Protein AF-A0A963NAR4-F1 (afdb_monomer)

Sequence (156 aa):
ERMSIRDIPEDYAEFERYSRQYEADNFRCTVASQRVALATRELFAAWFPAPLRPLVRNSIHALLDPPLLAALALRPAPRWLAWLAERTLRTRARALRWLPKRRQPKLRTQLPRLDYPGGYRIESLGPPAADQADGATALRCPFSGQNGAAGSATER

Foldseek 3Di:
DPPPDPDQDPDPVVNVVVVVVCLVVPQAADPVLLVVVVVVLVVQLVVDPPVCSVVSSLLVLLCDDPSVCRSNVHDHHPPVSVVVSVVVVVVVVVVVVPDDDDPDDDDPQPDQDPVCNVGDDPVPDDDPDPVPPPDPDPPPPVDPDDDDDDDDDDDD

Mean predicted aligned error: 11.91 Å

pLDDT: mean 81.4, std 17.25, range [33.75, 95.38]

Radius of gyration: 23.34 Å; Cα contacts (8 Å, |Δi|>4): 69; chains: 1; bounding box: 54×58×52 Å

Structure (mmCIF, N/CA/C/O backbone):
data_AF-A0A963NAR4-F1
#
_entry.id   AF-A0A963NAR4-F1
#
loop_
_atom_site.group_PDB
_atom_site.id
_atom_site.type_symbol
_atom_site.label_atom_id
_atom_site.label_alt_id
_atom_site.label_comp_id
_atom_site.label_asym_id
_atom_site.label_entity_id
_atom_site.label_seq_id
_atom_site.pdbx_PDB_ins_code
_atom_site.Cartn_x
_atom_site.Cartn_y
_atom_site.Cartn_z
_atom_site.occupancy
_atom_site.B_iso_or_equiv
_atom_site.auth_seq_id
_atom_site.auth_comp_id
_atom_site.auth_asym_id
_atom_site.auth_atom_id
_atom_site.pdbx_PDB_model_num
ATOM 1 N N . GLU A 1 1 ? 8.920 23.430 4.659 1.00 51.25 1 GLU A N 1
ATOM 2 C CA . GLU A 1 1 ? 7.596 24.048 4.427 1.00 51.25 1 GLU A CA 1
ATOM 3 C C . GLU A 1 1 ? 7.286 24.245 2.935 1.00 51.25 1 GLU A C 1
ATOM 5 O O . GLU A 1 1 ? 7.316 25.355 2.431 1.00 51.25 1 GLU A O 1
ATOM 10 N N . ARG A 1 2 ? 7.029 23.168 2.177 1.00 72.81 2 ARG A N 1
ATOM 11 C CA . ARG A 1 2 ? 6.766 23.271 0.720 1.00 72.81 2 ARG A CA 1
ATOM 12 C C . ARG A 1 2 ? 5.372 22.816 0.289 1.00 72.81 2 ARG A C 1
ATOM 14 O O . ARG A 1 2 ? 4.932 23.188 -0.787 1.00 72.81 2 ARG A O 1
ATOM 21 N N . MET A 1 3 ? 4.673 22.046 1.126 1.00 82.19 3 MET A N 1
ATOM 22 C CA . MET A 1 3 ? 3.329 21.534 0.825 1.00 82.19 3 MET A CA 1
ATOM 23 C C . MET A 1 3 ? 2.194 22.414 1.383 1.00 82.19 3 MET A C 1
ATOM 25 O O . MET A 1 3 ? 1.035 22.061 1.228 1.00 82.19 3 MET A O 1
ATOM 29 N N . SER A 1 4 ? 2.509 23.549 2.029 1.00 83.94 4 SER A N 1
ATOM 30 C CA . SER A 1 4 ? 1.542 24.470 2.666 1.00 83.94 4 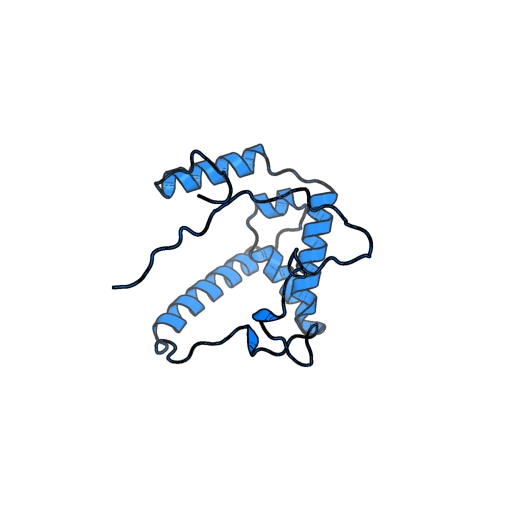SER A CA 1
ATOM 31 C C . SER A 1 4 ? 0.599 23.836 3.708 1.00 83.94 4 SER A C 1
ATOM 33 O O . SER A 1 4 ? -0.441 24.397 4.039 1.00 83.94 4 SER A O 1
ATOM 35 N N . ILE A 1 5 ? 0.962 22.670 4.247 1.00 81.56 5 ILE A N 1
ATOM 36 C CA . ILE A 1 5 ? 0.227 22.009 5.329 1.00 81.56 5 ILE A CA 1
ATOM 37 C C . ILE A 1 5 ? 0.604 22.714 6.633 1.00 81.56 5 ILE A C 1
ATOM 39 O O . ILE A 1 5 ? 1.785 22.765 6.980 1.00 81.56 5 ILE A O 1
ATOM 43 N N . ARG A 1 6 ? -0.391 23.296 7.302 1.00 84.00 6 ARG A N 1
ATOM 44 C CA . ARG A 1 6 ? -0.248 24.036 8.562 1.00 84.00 6 ARG A CA 1
ATOM 45 C C . ARG A 1 6 ? -0.658 23.151 9.738 1.00 84.00 6 ARG A C 1
ATOM 47 O O . ARG A 1 6 ? -1.284 22.115 9.527 1.00 84.00 6 ARG A O 1
ATOM 54 N N . ASP A 1 7 ? -0.291 23.573 10.944 1.00 83.44 7 ASP A N 1
ATOM 55 C CA . ASP A 1 7 ? -0.786 23.004 12.205 1.00 83.44 7 ASP A CA 1
ATOM 56 C C . ASP A 1 7 ? -0.516 21.496 12.367 1.00 83.44 7 ASP A C 1
ATOM 58 O O . ASP A 1 7 ? -1.360 20.736 12.839 1.00 83.44 7 ASP A O 1
ATOM 62 N N . ILE A 1 8 ? 0.675 21.045 11.954 1.00 84.44 8 ILE A N 1
ATOM 63 C CA . ILE A 1 8 ? 1.102 19.654 12.146 1.00 84.44 8 ILE A CA 1
ATOM 64 C C . ILE A 1 8 ? 1.554 19.481 13.606 1.00 84.44 8 ILE A C 1
ATOM 66 O O . ILE A 1 8 ? 2.453 20.210 14.026 1.00 84.44 8 ILE A O 1
ATOM 70 N N . PRO A 1 9 ? 0.991 18.520 14.365 1.00 90.31 9 PRO A N 1
ATOM 71 C CA . PRO A 1 9 ? 1.426 18.240 15.732 1.00 90.31 9 PRO A CA 1
ATOM 72 C C . PRO A 1 9 ? 2.914 17.869 15.810 1.00 90.31 9 PRO A C 1
ATOM 74 O O . PRO A 1 9 ? 3.409 17.111 14.974 1.00 90.31 9 PRO A O 1
ATOM 77 N N . GLU A 1 10 ? 3.615 18.378 16.826 1.00 87.38 10 GLU A N 1
ATOM 78 C CA . GLU A 1 10 ? 5.049 18.115 17.030 1.00 87.38 10 GLU A CA 1
ATOM 79 C C . GLU A 1 10 ? 5.304 16.790 17.761 1.00 87.38 10 GLU A C 1
ATOM 81 O O . GLU A 1 10 ? 6.319 16.129 17.520 1.00 87.38 10 GLU A O 1
ATOM 86 N N . ASP A 1 11 ? 4.375 16.377 18.628 1.00 93.75 11 ASP A N 1
ATOM 87 C CA . ASP A 1 11 ? 4.457 15.115 19.353 1.00 93.75 11 ASP A CA 1
ATOM 88 C C . ASP A 1 11 ? 3.829 13.952 18.571 1.00 93.75 11 ASP A C 1
ATOM 90 O O . ASP A 1 11 ? 2.774 14.066 17.937 1.00 93.75 11 ASP A O 1
ATOM 94 N N . TYR A 1 12 ? 4.460 12.781 18.667 1.00 93.06 12 TYR A N 1
ATOM 95 C CA . TYR A 1 12 ? 3.995 11.581 17.976 1.00 93.06 12 TYR A CA 1
ATOM 96 C C . TYR A 1 12 ? 2.616 11.123 18.465 1.00 93.06 12 TYR A C 1
ATOM 98 O O . TYR A 1 12 ? 1.786 10.723 17.648 1.00 93.06 12 TYR A O 1
ATOM 106 N N . ALA A 1 13 ? 2.349 11.160 19.774 1.00 94.12 13 ALA A N 1
ATOM 107 C CA . ALA A 1 13 ? 1.073 10.688 20.306 1.00 94.12 13 ALA A CA 1
ATOM 108 C C . ALA A 1 13 ? -0.072 11.640 19.930 1.00 94.12 13 ALA A C 1
ATOM 110 O O . ALA A 1 13 ? -1.195 11.193 19.682 1.00 94.12 13 ALA A O 1
ATOM 111 N N . GLU A 1 14 ? 0.201 12.944 19.858 1.00 92.12 14 GLU A N 1
ATOM 112 C CA . GLU A 1 14 ? -0.735 13.932 19.311 1.00 92.12 14 GLU A CA 1
ATOM 113 C C . GLU A 1 14 ? -1.017 13.696 17.828 1.00 92.12 14 GLU A C 1
ATOM 115 O O . GLU A 1 14 ? -2.184 13.634 17.429 1.00 92.12 14 GLU A O 1
ATOM 120 N N . PHE A 1 15 ? 0.030 13.480 17.030 1.00 93.25 15 PHE A N 1
ATOM 121 C CA . PHE A 1 15 ? -0.105 13.163 15.611 1.00 93.25 15 PHE A CA 1
ATOM 122 C C . PHE A 1 15 ? -0.896 11.867 15.375 1.00 93.25 15 PHE A C 1
ATOM 124 O O . PHE A 1 15 ? -1.779 11.824 14.517 1.00 93.25 15 PHE A O 1
ATOM 131 N N . GLU A 1 16 ? -0.636 10.817 16.160 1.00 93.56 16 GLU A N 1
ATOM 132 C CA . GLU A 1 16 ? -1.361 9.548 16.062 1.00 93.56 16 GLU A CA 1
ATOM 133 C C . GLU A 1 16 ? -2.859 9.734 16.337 1.00 93.56 16 GLU A C 1
ATOM 135 O O . GLU A 1 16 ? -3.695 9.230 15.580 1.00 93.56 16 GLU A O 1
ATOM 140 N N . ARG A 1 17 ? -3.218 10.479 17.392 1.00 93.50 17 ARG A N 1
ATOM 141 C CA . ARG A 1 17 ? -4.625 10.784 17.695 1.00 93.50 17 ARG A CA 1
ATOM 142 C C . ARG A 1 17 ? -5.279 11.579 16.570 1.00 93.50 17 ARG A C 1
ATOM 144 O O . ARG A 1 17 ? -6.382 11.229 16.156 1.00 93.50 17 ARG A O 1
ATOM 151 N N . TYR A 1 18 ? -4.592 12.601 16.062 1.00 93.06 18 TYR A N 1
ATOM 152 C CA . TYR A 1 18 ? -5.068 13.405 14.940 1.00 93.06 18 TYR A CA 1
ATOM 153 C C . TYR A 1 18 ? -5.337 12.546 13.691 1.00 93.06 18 TYR A C 1
ATOM 155 O O . TYR A 1 18 ? -6.428 12.625 13.126 1.00 93.06 18 TYR A O 1
ATOM 163 N N . SER A 1 19 ? -4.404 11.664 13.306 1.00 91.81 19 SER A N 1
ATOM 164 C CA . SER A 1 19 ? -4.569 10.762 12.152 1.00 91.81 19 SER A CA 1
ATOM 165 C C . SER A 1 19 ? -5.764 9.827 12.329 1.00 91.81 19 SER A C 1
ATOM 167 O O . SER A 1 19 ? -6.605 9.723 11.439 1.00 91.81 19 SER A O 1
ATOM 169 N N . ARG A 1 20 ? -5.886 9.182 13.498 1.00 92.38 20 ARG A N 1
ATOM 170 C CA . ARG A 1 20 ? -6.994 8.254 13.782 1.00 92.38 20 ARG A CA 1
ATOM 171 C C . ARG A 1 20 ? -8.354 8.948 13.732 1.00 92.38 20 ARG A C 1
ATOM 173 O O . ARG A 1 20 ? -9.302 8.377 13.196 1.00 92.38 20 ARG A O 1
ATOM 180 N N . GLN A 1 21 ? -8.447 10.165 14.269 1.00 93.56 21 GLN A N 1
ATOM 181 C CA . GLN A 1 21 ? -9.674 10.958 14.216 1.00 93.56 21 GLN A CA 1
ATOM 182 C C . GLN A 1 21 ? -10.020 11.331 12.770 1.00 93.56 21 GLN A C 1
ATOM 184 O O . GLN A 1 21 ? -11.140 11.100 12.319 1.00 93.56 21 GLN A O 1
ATOM 189 N N . TYR A 1 22 ? -9.036 11.821 12.013 1.00 92.50 22 TYR A N 1
ATOM 190 C CA . TYR A 1 22 ? -9.221 12.162 10.607 1.00 92.50 22 TYR A CA 1
ATOM 191 C C . TYR A 1 22 ? -9.694 10.960 9.776 1.00 92.50 22 TYR A C 1
ATOM 193 O O . TYR A 1 22 ? -10.617 11.097 8.969 1.00 92.50 22 TYR A O 1
ATOM 201 N N . GLU A 1 23 ? -9.100 9.782 9.984 1.00 92.56 23 GLU A N 1
ATOM 202 C CA . GLU A 1 23 ? -9.516 8.534 9.337 1.00 92.56 23 GLU A CA 1
ATOM 203 C C . GLU A 1 23 ? -10.973 8.190 9.667 1.00 92.56 23 GLU A C 1
ATOM 205 O O . GLU A 1 23 ? -11.757 7.922 8.756 1.00 92.56 23 GLU A O 1
ATOM 210 N N . ALA A 1 24 ? -11.369 8.248 10.941 1.00 90.19 24 ALA A N 1
ATOM 211 C CA . ALA A 1 24 ? -12.743 7.962 11.358 1.00 90.19 24 ALA A CA 1
ATOM 212 C C . ALA A 1 24 ? -13.766 8.918 10.710 1.00 90.19 24 ALA A C 1
ATOM 214 O O . ALA A 1 24 ? -14.841 8.492 10.260 1.00 90.19 24 ALA A O 1
ATOM 215 N N . ASP A 1 25 ? -13.410 10.196 10.601 1.00 93.19 25 ASP A N 1
ATOM 216 C CA . ASP A 1 25 ? -14.299 11.240 10.096 1.00 93.19 25 ASP A CA 1
ATOM 217 C C . ASP A 1 25 ? -14.409 11.236 8.565 1.00 93.19 25 ASP A C 1
ATOM 219 O O . ASP A 1 25 ? -15.491 11.481 8.023 1.00 93.19 25 ASP A O 1
ATOM 223 N N . ASN A 1 26 ? -13.325 10.906 7.854 1.00 92.19 26 ASN A N 1
ATOM 224 C CA . ASN A 1 26 ? -13.234 11.119 6.405 1.00 92.19 26 ASN A CA 1
ATOM 225 C C . ASN A 1 26 ? -13.169 9.834 5.578 1.00 92.19 26 ASN A C 1
ATOM 227 O O . ASN A 1 26 ? -13.535 9.853 4.399 1.00 92.19 26 ASN A O 1
ATOM 231 N N . PHE A 1 27 ? -12.720 8.704 6.136 1.00 90.88 27 PHE A N 1
ATOM 232 C CA . PHE A 1 27 ? -12.622 7.480 5.343 1.00 90.88 27 PHE A CA 1
ATOM 233 C C . PHE A 1 27 ? -14.018 6.914 5.104 1.00 90.88 27 PHE A C 1
ATOM 235 O O . PHE A 1 27 ? -14.743 6.519 6.022 1.00 90.88 27 PHE A O 1
ATOM 242 N N . ARG A 1 28 ? -14.410 6.894 3.831 1.00 89.56 28 ARG A N 1
ATOM 243 C CA . ARG A 1 28 ? -15.714 6.421 3.374 1.00 89.56 28 ARG A CA 1
ATOM 244 C C . ARG A 1 28 ? -15.535 5.479 2.198 1.00 89.56 28 ARG A C 1
ATOM 246 O O . ARG A 1 28 ? -14.680 5.681 1.335 1.00 89.56 28 ARG A O 1
ATOM 253 N N . CYS A 1 29 ? -16.373 4.450 2.164 1.00 90.88 29 CYS A N 1
ATOM 254 C CA . CYS A 1 29 ? -16.404 3.538 1.039 1.00 90.88 29 CYS A CA 1
ATOM 255 C C . CYS A 1 29 ? -17.059 4.208 -0.167 1.00 90.88 29 CYS A C 1
ATOM 257 O O . CYS A 1 29 ? -18.209 4.636 -0.105 1.00 90.88 29 CYS A O 1
ATOM 259 N N . THR A 1 30 ? -16.318 4.285 -1.271 1.00 92.88 30 THR A N 1
ATOM 260 C CA . THR A 1 30 ? -16.819 4.782 -2.552 1.00 92.88 30 THR A CA 1
ATOM 261 C C . THR A 1 30 ? -16.443 3.803 -3.658 1.00 92.88 30 THR A C 1
ATOM 263 O O . THR A 1 30 ? -15.453 3.075 -3.571 1.00 92.88 30 THR A O 1
ATOM 266 N N . VAL A 1 31 ? -17.204 3.810 -4.751 1.00 93.31 31 VAL A N 1
ATOM 267 C CA . VAL A 1 31 ? -16.880 2.987 -5.928 1.00 93.31 31 VAL A CA 1
ATOM 268 C C . VAL A 1 31 ? -15.508 3.366 -6.501 1.00 93.31 31 VAL A C 1
ATOM 270 O O . VAL A 1 31 ? -14.757 2.501 -6.951 1.00 93.31 31 VAL A O 1
ATOM 273 N N . ALA A 1 32 ? -15.151 4.654 -6.459 1.00 93.25 32 ALA A N 1
ATOM 274 C CA . ALA A 1 32 ? -13.854 5.139 -6.917 1.00 93.25 32 ALA A CA 1
ATOM 275 C C . ALA A 1 32 ? -12.703 4.608 -6.048 1.00 93.25 32 ALA A C 1
ATOM 277 O O . ALA A 1 32 ? -11.740 4.065 -6.592 1.00 93.25 32 ALA A O 1
ATOM 278 N N . SER A 1 33 ? -12.821 4.689 -4.716 1.00 91.25 33 SER A N 1
ATOM 279 C CA . SER A 1 33 ? -11.785 4.184 -3.804 1.00 91.25 33 SER A CA 1
ATOM 280 C C . SER A 1 33 ? -11.581 2.676 -3.962 1.00 91.25 33 SER A C 1
ATOM 282 O O . SER A 1 33 ? -10.440 2.220 -4.039 1.00 91.25 33 SER A O 1
ATOM 284 N N . GLN A 1 34 ? -12.662 1.907 -4.131 1.00 94.06 34 GLN A N 1
ATOM 285 C CA . GLN A 1 34 ? -12.570 0.469 -4.385 1.00 94.06 34 GLN A CA 1
ATOM 286 C C . GLN A 1 34 ? -11.857 0.154 -5.712 1.00 94.06 34 GLN A C 1
ATOM 288 O O . GLN A 1 34 ? -10.991 -0.722 -5.753 1.00 94.06 34 GLN A O 1
ATOM 293 N N . ARG A 1 35 ? -12.173 0.870 -6.801 1.00 95.06 35 ARG A N 1
ATOM 294 C CA . ARG A 1 35 ? -11.504 0.669 -8.103 1.00 95.06 35 ARG A CA 1
ATOM 295 C C . ARG A 1 35 ? -10.003 0.931 -8.016 1.00 95.06 35 ARG A C 1
ATOM 297 O O . ARG A 1 35 ? -9.221 0.113 -8.498 1.00 95.06 35 ARG A O 1
ATOM 304 N N . VAL A 1 36 ? -9.601 2.027 -7.372 1.00 95.19 36 VAL A N 1
ATOM 305 C CA . VAL A 1 36 ? -8.183 2.372 -7.177 1.00 95.19 36 VAL A CA 1
ATOM 306 C C . VAL A 1 36 ? -7.477 1.328 -6.310 1.00 95.19 36 VAL A C 1
ATOM 308 O O . VAL A 1 36 ? -6.363 0.912 -6.638 1.00 95.19 36 VAL A O 1
ATOM 311 N N . ALA A 1 37 ? -8.132 0.848 -5.249 1.00 93.50 37 ALA A N 1
ATOM 312 C CA . ALA A 1 37 ? -7.589 -0.195 -4.383 1.00 93.50 37 ALA A CA 1
ATOM 313 C C . ALA A 1 37 ? -7.337 -1.502 -5.148 1.00 93.50 37 ALA A C 1
ATOM 315 O O . ALA A 1 37 ? -6.262 -2.095 -5.041 1.00 93.50 37 ALA A O 1
ATOM 316 N N . LEU A 1 38 ? -8.304 -1.934 -5.964 1.00 94.75 38 LEU A N 1
ATOM 317 C CA . LEU A 1 38 ? -8.176 -3.135 -6.789 1.00 94.75 38 LEU A CA 1
ATOM 318 C C . LEU A 1 38 ? -7.089 -2.978 -7.857 1.00 94.75 38 LEU A C 1
ATOM 320 O O . LEU A 1 38 ? -6.265 -3.878 -8.005 1.00 94.75 38 LEU A O 1
ATOM 324 N N . ALA A 1 39 ? -7.039 -1.837 -8.550 1.00 95.19 39 ALA A N 1
ATOM 325 C CA . ALA A 1 39 ? -6.006 -1.560 -9.548 1.00 95.19 39 ALA A CA 1
ATOM 326 C C . ALA A 1 39 ? -4.599 -1.592 -8.929 1.00 95.19 39 ALA A C 1
ATOM 328 O O . ALA A 1 39 ? -3.700 -2.254 -9.445 1.00 95.19 39 ALA A O 1
ATOM 329 N N . THR A 1 40 ? -4.433 -0.954 -7.769 1.00 93.81 40 THR A N 1
ATOM 330 C CA . THR A 1 40 ? -3.174 -0.956 -7.013 1.00 93.81 40 THR A CA 1
ATOM 331 C C . THR A 1 40 ? -2.782 -2.370 -6.577 1.00 93.81 40 THR A C 1
ATOM 333 O O . THR A 1 40 ? -1.629 -2.773 -6.732 1.00 93.81 40 THR A O 1
ATOM 336 N N . ARG A 1 41 ? -3.736 -3.169 -6.080 1.00 94.62 41 ARG A N 1
ATOM 337 C CA . ARG A 1 41 ? -3.487 -4.570 -5.703 1.00 94.62 41 ARG A CA 1
ATOM 338 C C . ARG A 1 41 ? -3.013 -5.402 -6.894 1.00 94.62 41 ARG A C 1
ATOM 340 O O . ARG A 1 41 ? -2.078 -6.190 -6.751 1.00 94.62 41 ARG A O 1
ATOM 347 N N . GLU A 1 42 ? -3.658 -5.253 -8.049 1.00 94.69 42 GLU A N 1
ATOM 348 C CA . GLU A 1 42 ? -3.274 -5.985 -9.257 1.00 94.69 42 GLU A CA 1
ATOM 349 C C . GLU A 1 42 ? -1.912 -5.541 -9.795 1.00 94.69 42 GLU A C 1
ATOM 351 O O . GLU A 1 42 ? -1.138 -6.399 -10.214 1.00 94.69 42 GLU A O 1
ATOM 356 N N . LEU A 1 43 ? -1.566 -4.253 -9.694 1.00 93.69 43 LEU A N 1
ATOM 357 C CA . LEU A 1 43 ? -0.224 -3.755 -10.012 1.00 93.69 43 LEU A CA 1
ATOM 358 C C . LEU A 1 43 ? 0.848 -4.461 -9.169 1.00 93.69 43 LEU A C 1
ATOM 360 O O . LEU A 1 43 ? 1.814 -4.989 -9.718 1.00 93.69 43 LEU A O 1
ATOM 364 N N . PHE A 1 44 ? 0.655 -4.536 -7.848 1.00 93.38 44 PHE A N 1
ATOM 365 C CA . PHE A 1 44 ? 1.583 -5.254 -6.969 1.00 93.38 44 PHE A CA 1
ATOM 366 C C . PHE A 1 44 ? 1.656 -6.749 -7.298 1.00 93.38 44 PHE A C 1
ATOM 368 O O . PHE A 1 44 ? 2.743 -7.325 -7.305 1.00 93.38 44 PHE A O 1
ATOM 375 N N . ALA A 1 45 ? 0.519 -7.390 -7.588 1.00 93.75 45 ALA A N 1
ATOM 376 C CA . ALA A 1 45 ? 0.485 -8.804 -7.953 1.00 93.75 45 ALA A CA 1
ATOM 377 C C . ALA A 1 45 ? 1.166 -9.077 -9.306 1.00 93.75 45 ALA A C 1
ATOM 379 O O . ALA A 1 45 ? 1.786 -10.128 -9.476 1.00 93.75 45 ALA A O 1
ATOM 380 N N . ALA A 1 46 ? 1.091 -8.144 -10.259 1.00 91.62 46 ALA A N 1
ATOM 381 C CA . ALA A 1 46 ? 1.683 -8.284 -11.587 1.00 91.62 46 ALA A CA 1
ATOM 382 C C . ALA A 1 46 ? 3.216 -8.385 -11.557 1.00 91.62 46 ALA A C 1
ATOM 384 O O . ALA A 1 46 ? 3.792 -9.009 -12.448 1.00 91.62 46 ALA A O 1
ATOM 385 N N . TRP A 1 47 ? 3.870 -7.855 -10.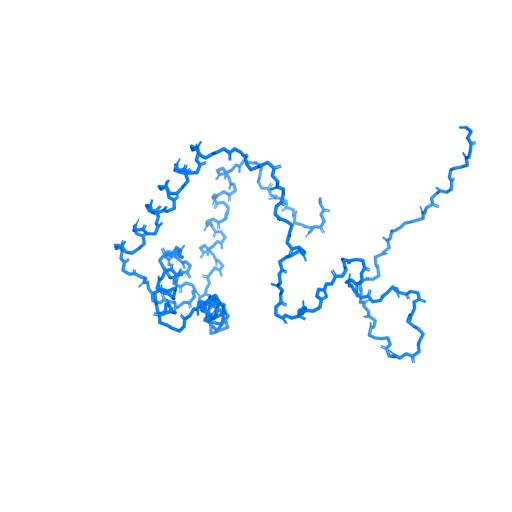518 1.00 90.12 47 TRP A N 1
ATOM 386 C CA . TRP A 1 47 ? 5.319 -7.990 -10.319 1.00 90.12 47 TRP A CA 1
ATOM 387 C C . TRP A 1 47 ? 5.764 -9.407 -9.936 1.00 90.12 47 TRP A C 1
ATOM 389 O O . TRP A 1 47 ? 6.960 -9.696 -9.953 1.00 90.12 47 TRP A O 1
ATOM 399 N N . PHE A 1 48 ? 4.825 -10.295 -9.595 1.00 90.75 48 PHE A N 1
ATOM 400 C CA . PHE A 1 48 ? 5.104 -11.681 -9.235 1.00 90.75 48 PHE A CA 1
ATOM 401 C C . PHE A 1 48 ? 4.639 -12.660 -10.329 1.00 90.75 48 PHE A C 1
ATOM 403 O O . PHE A 1 48 ? 3.656 -12.401 -11.039 1.00 90.75 48 PHE A O 1
ATOM 410 N N . PRO A 1 49 ? 5.299 -13.830 -10.442 1.00 92.88 49 PRO A N 1
ATOM 411 C CA . PRO A 1 49 ? 4.848 -14.915 -11.308 1.00 92.88 49 PRO A CA 1
ATOM 412 C C . PRO A 1 49 ? 3.381 -15.288 -11.058 1.00 92.88 49 PRO A C 1
ATOM 414 O O . PRO A 1 49 ? 2.917 -15.283 -9.916 1.00 92.88 49 PRO A O 1
ATOM 417 N N . ALA A 1 50 ? 2.671 -15.685 -12.120 1.00 92.62 50 ALA A N 1
ATOM 418 C CA . ALA A 1 50 ? 1.255 -16.065 -12.087 1.00 92.62 50 ALA A CA 1
ATOM 419 C C . ALA A 1 50 ? 0.821 -16.955 -10.895 1.00 92.62 50 ALA A C 1
ATOM 421 O O . ALA A 1 50 ? -0.180 -16.605 -10.265 1.00 92.62 50 ALA A O 1
ATOM 422 N N . PRO A 1 51 ? 1.546 -18.031 -10.512 1.00 94.44 51 PRO A N 1
ATOM 423 C CA . PRO A 1 51 ? 1.123 -18.895 -9.403 1.00 94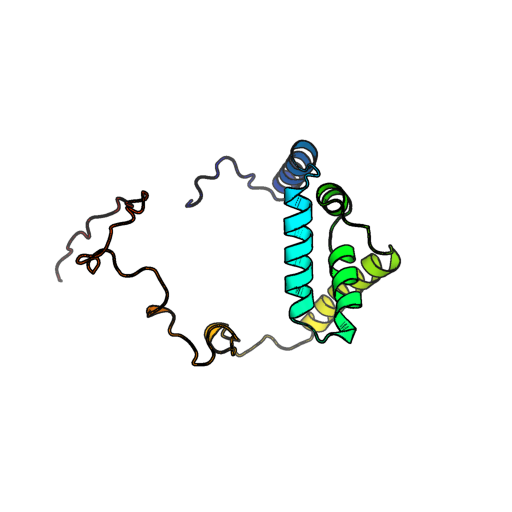.44 51 PRO A CA 1
ATOM 424 C C . PRO A 1 51 ? 1.179 -18.221 -8.023 1.00 94.44 51 PRO A C 1
ATOM 426 O O . PRO A 1 51 ? 0.447 -18.619 -7.121 1.00 94.44 51 PRO A O 1
ATOM 429 N N . LEU A 1 52 ? 2.008 -17.187 -7.842 1.00 93.56 52 LEU A N 1
ATOM 430 C CA . LEU A 1 52 ? 2.144 -16.479 -6.562 1.00 93.56 52 LEU A CA 1
ATOM 431 C C . LEU A 1 52 ? 1.142 -15.330 -6.402 1.00 93.56 52 LEU A C 1
ATOM 433 O O . LEU A 1 52 ? 0.904 -14.871 -5.285 1.00 93.56 52 LEU A O 1
ATOM 437 N N . ARG A 1 53 ? 0.506 -14.881 -7.490 1.00 92.38 53 ARG A N 1
ATOM 438 C CA . ARG A 1 53 ? -0.471 -13.779 -7.478 1.00 92.38 53 ARG A CA 1
ATOM 439 C C . ARG A 1 53 ? -1.594 -13.925 -6.438 1.00 92.38 53 ARG A C 1
ATOM 441 O O . ARG A 1 53 ? -1.846 -12.940 -5.744 1.00 92.38 53 ARG A O 1
ATOM 448 N N . PRO A 1 54 ? -2.275 -15.080 -6.269 1.00 91.31 54 PRO A N 1
ATOM 449 C CA . PRO A 1 54 ? -3.323 -15.203 -5.252 1.00 91.31 54 PRO A CA 1
ATOM 450 C C . PRO A 1 54 ? -2.782 -15.047 -3.826 1.00 91.31 54 PRO A C 1
ATOM 452 O O . PRO A 1 54 ? -3.427 -14.403 -2.999 1.00 91.31 54 PRO A O 1
ATOM 455 N N . LEU A 1 55 ? -1.581 -15.568 -3.552 1.00 91.06 55 LEU A N 1
ATOM 456 C CA . LEU A 1 55 ? -0.924 -15.397 -2.258 1.00 91.06 55 LEU A CA 1
ATOM 457 C C . LEU A 1 55 ? -0.625 -13.917 -2.002 1.00 91.06 55 LEU A C 1
ATOM 459 O O . LEU A 1 55 ? -0.991 -13.401 -0.952 1.00 91.06 55 LEU A O 1
ATOM 463 N N . VAL A 1 56 ? -0.058 -13.217 -2.989 1.00 91.25 56 VAL A N 1
ATOM 464 C CA . VAL A 1 56 ? 0.258 -11.782 -2.895 1.00 91.25 56 VAL A CA 1
ATOM 465 C C . VAL A 1 56 ? -0.997 -10.947 -2.641 1.00 91.25 56 VAL A C 1
ATOM 467 O O . VAL A 1 56 ? -0.990 -10.103 -1.749 1.00 91.25 56 VAL A O 1
ATOM 470 N N . ARG A 1 57 ? -2.100 -11.208 -3.356 1.00 92.69 57 ARG A N 1
ATOM 471 C CA . ARG A 1 57 ? -3.383 -10.516 -3.134 1.00 92.69 57 ARG A CA 1
ATOM 472 C C . ARG A 1 57 ? -3.861 -10.669 -1.686 1.00 92.69 57 ARG A C 1
ATOM 474 O O . ARG A 1 57 ? -4.223 -9.677 -1.057 1.00 92.69 57 ARG A O 1
ATOM 481 N N . ASN A 1 58 ? -3.808 -11.886 -1.145 1.00 91.19 58 ASN A N 1
ATOM 482 C CA . ASN A 1 58 ? -4.207 -12.156 0.237 1.00 91.19 58 ASN A CA 1
ATOM 483 C C . ASN A 1 58 ? -3.245 -11.527 1.252 1.00 91.19 58 ASN A C 1
ATOM 485 O O . ASN A 1 58 ? -3.691 -11.005 2.271 1.00 91.19 58 ASN A O 1
ATOM 489 N N . SER A 1 59 ? -1.940 -11.526 0.972 1.00 89.75 59 SER A N 1
ATOM 490 C CA . SER A 1 59 ? -0.944 -10.857 1.812 1.00 89.75 59 SER A CA 1
ATOM 491 C C . SER A 1 59 ? -1.148 -9.342 1.852 1.00 89.75 59 SER A C 1
ATOM 493 O O . SER A 1 59 ? -1.044 -8.762 2.926 1.00 89.75 59 SER A O 1
ATOM 495 N N . ILE A 1 60 ? -1.494 -8.704 0.728 1.00 91.94 60 ILE A N 1
ATOM 496 C CA . ILE A 1 60 ? -1.831 -7.270 0.694 1.00 91.94 60 ILE A CA 1
ATOM 497 C C . ILE A 1 60 ? -3.024 -6.994 1.612 1.00 91.94 60 ILE A C 1
ATOM 499 O O . ILE A 1 60 ? -2.962 -6.091 2.436 1.00 91.94 60 ILE A O 1
ATOM 503 N N . HIS A 1 61 ? -4.082 -7.805 1.536 1.00 92.50 61 HIS A N 1
ATOM 504 C CA . HIS A 1 61 ? -5.248 -7.645 2.409 1.00 92.50 61 HIS A CA 1
ATOM 505 C C . HIS A 1 61 ? -4.916 -7.892 3.890 1.00 92.50 61 HIS A C 1
ATOM 507 O O . HIS A 1 61 ? -5.546 -7.306 4.759 1.00 92.50 61 HIS A O 1
ATOM 513 N N . ALA A 1 62 ? -3.943 -8.755 4.184 1.00 91.38 62 ALA A N 1
ATOM 514 C CA . ALA A 1 62 ? -3.493 -9.051 5.542 1.00 91.38 62 ALA A CA 1
ATOM 515 C C . ALA A 1 62 ? -2.633 -7.935 6.161 1.00 91.38 62 ALA A C 1
ATOM 517 O O . ALA A 1 62 ? -2.516 -7.871 7.380 1.00 91.38 62 ALA A O 1
ATOM 518 N N . LEU A 1 63 ? -2.023 -7.092 5.322 1.00 89.62 63 LEU A N 1
ATOM 519 C CA . LEU A 1 63 ? -1.212 -5.941 5.728 1.00 89.62 63 LEU A CA 1
ATOM 520 C C . LEU A 1 63 ? -2.036 -4.661 5.914 1.00 89.62 63 LEU A C 1
ATOM 522 O O . LEU A 1 63 ? -1.531 -3.712 6.501 1.00 89.62 63 LEU A O 1
ATOM 526 N N . LEU A 1 64 ? -3.260 -4.615 5.385 1.00 91.00 64 LEU A N 1
ATOM 527 C CA . LEU A 1 64 ? -4.156 -3.471 5.530 1.00 91.00 64 LEU A CA 1
ATOM 528 C C . LEU A 1 64 ? -4.934 -3.570 6.843 1.00 91.00 64 LEU A C 1
ATOM 530 O O . LEU A 1 64 ? -5.495 -4.620 7.166 1.00 91.00 64 LEU A O 1
ATOM 534 N N . ASP A 1 65 ? -5.018 -2.455 7.564 1.00 88.62 65 ASP A N 1
ATOM 535 C CA . ASP A 1 65 ? -5.763 -2.390 8.815 1.00 88.62 65 ASP A CA 1
ATOM 536 C C . ASP A 1 65 ? -7.280 -2.561 8.589 1.00 88.62 65 ASP A C 1
ATOM 538 O O . ASP A 1 65 ? -7.812 -2.163 7.545 1.00 88.62 65 ASP A O 1
ATOM 542 N N . PRO A 1 66 ? -8.025 -3.110 9.569 1.00 88.50 66 PRO A N 1
ATOM 543 C CA . PRO A 1 66 ? -9.470 -3.314 9.461 1.00 88.50 66 PRO A CA 1
ATOM 544 C C . PRO A 1 66 ? -10.302 -2.088 9.023 1.00 88.50 66 PRO A C 1
ATOM 546 O O . PRO A 1 66 ? -11.140 -2.262 8.134 1.00 88.50 66 PRO A O 1
ATOM 549 N N . PRO A 1 67 ? -10.111 -0.863 9.571 1.00 88.56 67 PRO A N 1
ATOM 550 C CA . PRO A 1 67 ? -10.885 0.304 9.133 1.00 88.56 67 PRO A CA 1
ATOM 551 C C . PRO A 1 67 ? -10.593 0.677 7.675 1.00 88.56 67 PRO A C 1
ATOM 553 O O . PRO A 1 67 ? -11.505 1.042 6.933 1.00 88.56 67 PRO A O 1
ATOM 556 N N . LEU A 1 68 ? -9.349 0.503 7.224 1.00 89.81 68 LEU A N 1
ATOM 557 C CA . LEU A 1 68 ? -8.957 0.765 5.843 1.00 89.81 68 LEU A CA 1
ATOM 558 C C . LEU A 1 68 ? -9.547 -0.275 4.879 1.00 89.81 68 LEU A C 1
ATOM 560 O O . LEU A 1 68 ? -10.046 0.081 3.812 1.00 89.81 68 LEU A O 1
ATOM 564 N N . LEU A 1 69 ? -9.570 -1.555 5.263 1.00 92.00 69 LEU A N 1
ATOM 565 C CA . LEU A 1 69 ? -10.250 -2.603 4.491 1.00 92.00 69 LEU A CA 1
ATOM 566 C C . LEU A 1 69 ? -11.743 -2.295 4.308 1.00 92.00 69 LEU A C 1
ATOM 568 O O . LEU A 1 69 ? -12.269 -2.464 3.204 1.00 92.00 69 LEU A O 1
ATOM 572 N N . ALA A 1 70 ? -12.404 -1.800 5.359 1.00 90.31 70 ALA A N 1
ATOM 573 C CA . ALA A 1 70 ? -13.798 -1.369 5.297 1.00 90.31 70 ALA A CA 1
ATOM 574 C C . ALA A 1 70 ? -13.979 -0.155 4.367 1.00 90.31 70 ALA A C 1
ATOM 576 O O . ALA A 1 70 ? -14.858 -0.168 3.503 1.00 90.31 70 ALA A O 1
ATOM 577 N N . ALA A 1 71 ? -13.104 0.850 4.468 1.00 91.06 71 ALA A N 1
ATOM 578 C CA . ALA A 1 71 ? -13.127 2.034 3.605 1.00 91.06 71 ALA A CA 1
ATOM 579 C C . ALA A 1 71 ? -12.883 1.714 2.116 1.00 91.06 71 ALA A C 1
ATOM 581 O O . ALA A 1 71 ? -13.345 2.441 1.237 1.00 91.06 71 ALA A O 1
ATOM 582 N N . LEU A 1 72 ? -12.194 0.614 1.805 1.00 91.94 72 LEU A N 1
ATOM 583 C CA . LEU A 1 72 ? -11.932 0.178 0.428 1.00 91.94 72 LEU A CA 1
ATOM 584 C C . LEU A 1 72 ? -12.906 -0.906 -0.067 1.00 91.94 72 LEU A C 1
ATOM 586 O O . LEU A 1 72 ? -12.772 -1.363 -1.202 1.00 91.94 72 LEU A O 1
ATOM 590 N N . ALA A 1 73 ? -13.867 -1.334 0.763 1.00 91.25 73 ALA A N 1
ATOM 591 C CA . ALA A 1 73 ? -14.726 -2.498 0.508 1.00 91.25 73 ALA A CA 1
ATOM 592 C C . ALA A 1 73 ? -13.933 -3.733 0.041 1.00 91.25 73 ALA A C 1
ATOM 594 O O . ALA A 1 73 ? -14.294 -4.417 -0.926 1.00 91.25 73 ALA A O 1
ATOM 595 N N . LEU A 1 74 ? -12.823 -4.010 0.729 1.00 88.62 74 LEU A N 1
ATOM 596 C CA . LEU A 1 74 ? -12.002 -5.195 0.513 1.00 88.62 74 LEU A CA 1
ATOM 597 C C . LEU A 1 74 ? -12.345 -6.261 1.552 1.00 88.62 74 LEU A C 1
ATOM 599 O O . LEU A 1 74 ? -12.573 -5.972 2.724 1.00 88.62 74 LEU A O 1
ATOM 603 N N . ARG A 1 75 ? -12.354 -7.530 1.128 1.00 87.56 75 ARG A N 1
ATOM 604 C CA . ARG A 1 75 ? -12.572 -8.640 2.061 1.00 87.56 75 ARG A CA 1
ATOM 605 C C . ARG A 1 75 ? -11.354 -8.793 2.972 1.00 87.56 75 ARG A C 1
ATOM 607 O O . ARG A 1 75 ? -10.240 -8.869 2.441 1.00 87.56 75 ARG A O 1
ATOM 614 N N . PRO A 1 76 ? -11.548 -8.895 4.295 1.00 86.06 76 PRO A N 1
ATOM 615 C CA . PRO A 1 76 ? -10.443 -9.102 5.212 1.00 86.06 76 PRO A CA 1
ATOM 616 C C . PRO A 1 76 ? -9.756 -10.437 4.936 1.00 86.06 76 PRO A C 1
ATOM 618 O O . PRO A 1 76 ? -10.400 -11.437 4.606 1.00 86.06 76 PRO A O 1
ATOM 621 N N . ALA A 1 77 ? -8.434 -10.446 5.080 1.00 85.88 77 ALA A N 1
ATOM 622 C CA . ALA A 1 77 ? -7.676 -11.684 5.078 1.00 85.88 77 ALA A CA 1
ATOM 623 C C . ALA A 1 77 ? -7.980 -12.507 6.346 1.00 85.88 77 ALA A C 1
ATOM 625 O O . ALA A 1 77 ? -8.393 -11.952 7.371 1.00 85.88 77 ALA A O 1
ATOM 626 N N . PRO A 1 78 ? -7.746 -13.830 6.325 1.00 86.69 78 PRO A N 1
ATOM 627 C CA . PRO A 1 78 ? -7.834 -14.649 7.527 1.00 86.69 78 PRO A CA 1
ATOM 628 C C . PRO A 1 78 ? -6.931 -14.101 8.640 1.00 86.69 78 PRO A C 1
ATOM 630 O O . PRO A 1 78 ? -5.776 -13.753 8.391 1.00 86.69 78 PRO A O 1
ATOM 633 N N . ARG A 1 79 ? -7.420 -14.081 9.888 1.00 87.38 79 ARG A N 1
ATOM 634 C CA . ARG A 1 79 ? -6.676 -13.531 11.042 1.00 87.38 79 ARG A CA 1
ATOM 635 C C . ARG A 1 79 ? -5.293 -14.166 11.229 1.00 87.38 79 ARG A C 1
ATOM 637 O O . ARG A 1 79 ? -4.342 -13.475 11.580 1.00 87.38 79 ARG A O 1
ATOM 644 N N . TRP A 1 80 ? -5.168 -15.465 10.950 1.00 89.50 80 TRP A N 1
ATOM 645 C CA . TRP A 1 80 ? -3.889 -16.177 11.022 1.00 89.50 80 TRP A CA 1
ATOM 646 C C . TRP A 1 80 ? -2.868 -15.648 10.006 1.00 89.50 80 TRP A C 1
ATOM 648 O O . TRP A 1 80 ? -1.677 -15.616 10.303 1.00 89.50 80 TRP A O 1
ATOM 658 N N . LEU A 1 81 ? -3.321 -15.202 8.829 1.00 89.19 81 LEU A N 1
ATOM 659 C CA . LEU A 1 81 ? -2.450 -14.688 7.776 1.00 89.19 81 LEU A CA 1
ATOM 660 C C . LEU A 1 81 ? -1.935 -13.290 8.129 1.00 89.19 81 LEU A C 1
ATOM 662 O O . LEU A 1 81 ? -0.753 -13.022 7.939 1.00 89.19 81 LEU A O 1
ATOM 666 N N . ALA 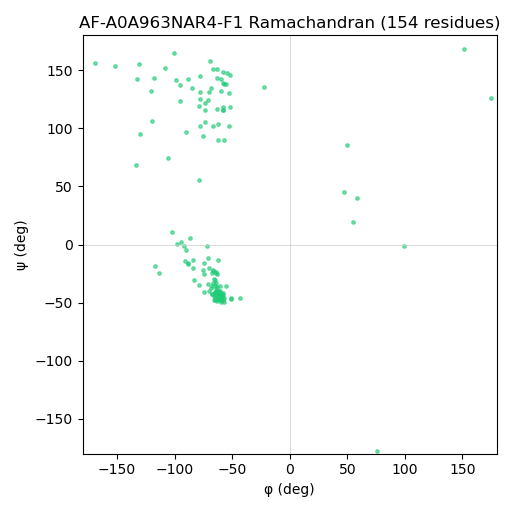A 1 82 ? -2.794 -12.433 8.691 1.00 87.88 82 ALA A N 1
ATOM 667 C CA . ALA A 1 82 ? -2.389 -11.130 9.228 1.00 87.88 82 ALA A CA 1
ATOM 668 C C . ALA A 1 82 ? -1.349 -11.291 10.344 1.00 87.88 82 ALA A C 1
ATOM 670 O O . ALA A 1 82 ? -0.274 -10.692 10.291 1.00 87.88 82 ALA A O 1
ATOM 671 N N . TRP A 1 83 ? -1.610 -12.197 11.290 1.00 90.62 83 TRP A N 1
ATOM 672 C CA . TRP A 1 83 ? -0.653 -12.527 12.344 1.00 90.62 83 TRP A CA 1
ATOM 673 C C . TRP A 1 83 ? 0.675 -13.053 11.777 1.00 90.62 83 TRP A C 1
ATOM 675 O O . TRP A 1 83 ? 1.747 -12.622 12.201 1.00 90.62 83 TRP A O 1
ATOM 685 N N . LEU A 1 84 ? 0.628 -13.953 10.789 1.00 92.25 84 LEU A N 1
ATOM 686 C CA . LEU A 1 84 ? 1.826 -14.504 10.155 1.00 92.25 84 LEU A CA 1
ATOM 687 C C . LEU A 1 84 ? 2.635 -13.425 9.425 1.00 92.25 84 LEU A C 1
ATOM 689 O O . LEU A 1 84 ? 3.863 -13.406 9.537 1.00 92.25 84 LEU A O 1
ATOM 693 N N . ALA A 1 85 ? 1.969 -12.521 8.703 1.00 89.75 85 ALA A N 1
ATOM 694 C CA . ALA A 1 85 ? 2.608 -11.400 8.021 1.00 89.75 85 ALA A CA 1
ATOM 695 C C . ALA A 1 85 ? 3.344 -10.498 9.023 1.00 89.75 85 ALA A C 1
ATOM 697 O O . ALA A 1 85 ? 4.543 -10.245 8.868 1.00 89.75 85 ALA A O 1
ATOM 698 N N . GLU A 1 86 ? 2.668 -10.102 10.103 1.00 90.88 86 GLU A N 1
ATOM 699 C CA . GLU A 1 86 ? 3.259 -9.286 11.164 1.00 90.88 86 GLU A CA 1
ATOM 700 C C . GLU A 1 86 ? 4.465 -9.985 11.812 1.00 90.88 86 GLU A C 1
ATOM 702 O O . GLU A 1 86 ? 5.543 -9.397 11.966 1.00 90.88 86 GLU A O 1
ATOM 707 N N . ARG A 1 87 ? 4.319 -11.268 12.161 1.00 94.19 87 ARG A N 1
ATOM 708 C CA . ARG A 1 87 ? 5.400 -12.054 12.768 1.00 94.19 87 ARG A CA 1
ATOM 709 C C . ARG A 1 87 ? 6.590 -12.184 11.834 1.00 94.19 87 ARG A C 1
ATOM 711 O O . ARG A 1 87 ? 7.711 -12.006 12.297 1.00 94.19 87 ARG A O 1
ATOM 718 N N . THR A 1 88 ? 6.358 -12.412 10.545 1.00 94.00 88 THR A N 1
ATOM 719 C CA . THR A 1 88 ? 7.413 -12.520 9.527 1.00 94.00 88 THR A CA 1
ATOM 720 C C . THR A 1 88 ? 8.187 -11.211 9.379 1.00 94.00 88 THR A C 1
ATOM 722 O O . THR A 1 88 ? 9.414 -11.217 9.274 1.00 94.00 88 THR A O 1
ATOM 725 N N . LEU A 1 89 ? 7.505 -10.064 9.420 1.00 92.44 89 LEU A N 1
ATOM 726 C CA . LEU A 1 89 ? 8.169 -8.759 9.383 1.00 92.44 89 LEU A CA 1
ATOM 727 C C . LEU A 1 89 ? 8.985 -8.503 10.655 1.00 92.44 89 LEU A C 1
ATOM 729 O O . LEU A 1 89 ? 10.135 -8.069 10.564 1.00 92.44 89 LEU A O 1
ATOM 733 N N . ARG A 1 90 ? 8.446 -8.834 11.835 1.00 93.62 90 ARG A N 1
ATOM 734 C CA . ARG A 1 90 ? 9.173 -8.707 13.110 1.00 93.62 90 ARG A CA 1
ATOM 735 C C . ARG A 1 90 ? 10.385 -9.640 13.179 1.00 93.62 90 ARG A C 1
ATOM 737 O O . ARG A 1 90 ? 11.449 -9.220 13.638 1.00 93.62 90 ARG A O 1
ATOM 744 N N . THR A 1 91 ? 10.261 -10.887 12.726 1.00 95.38 91 THR A N 1
ATOM 745 C CA . THR A 1 91 ? 11.386 -11.836 12.682 1.00 95.38 91 THR A CA 1
ATOM 746 C C . THR A 1 91 ? 12.431 -11.391 11.671 1.00 95.38 91 THR A C 1
ATOM 748 O O . THR A 1 91 ? 13.611 -11.375 12.012 1.00 95.38 91 THR A O 1
ATOM 751 N N . ARG A 1 92 ? 12.024 -10.921 10.485 1.00 94.75 92 ARG A N 1
ATOM 752 C CA . ARG A 1 92 ? 12.930 -10.320 9.496 1.00 94.75 92 ARG A CA 1
ATOM 753 C C . ARG A 1 92 ? 13.670 -9.117 10.072 1.00 94.75 92 ARG A C 1
ATOM 755 O O . ARG A 1 92 ? 14.882 -9.035 9.910 1.00 94.75 92 ARG A O 1
ATOM 762 N N . ALA A 1 93 ? 12.977 -8.203 10.750 1.00 93.19 93 ALA A N 1
ATOM 763 C CA . ALA A 1 93 ? 13.599 -7.037 11.374 1.00 93.19 93 ALA A CA 1
ATOM 764 C C . ALA A 1 93 ? 14.652 -7.455 12.407 1.00 93.19 93 ALA A C 1
ATOM 766 O O . ALA A 1 93 ? 15.761 -6.924 12.412 1.00 93.19 93 ALA A O 1
ATOM 767 N N . ARG A 1 94 ? 14.341 -8.458 13.237 1.00 94.19 94 ARG A N 1
ATOM 768 C CA . ARG A 1 94 ? 15.303 -9.027 14.189 1.00 94.19 94 ARG A CA 1
ATOM 769 C C . ARG A 1 94 ? 16.481 -9.677 13.480 1.00 94.19 94 ARG A C 1
ATOM 771 O O . ARG A 1 94 ? 17.601 -9.351 13.830 1.00 94.19 94 ARG A O 1
ATOM 778 N N . ALA A 1 95 ? 16.252 -10.518 12.475 1.00 94.12 95 ALA A N 1
ATOM 779 C CA . ALA A 1 95 ? 17.314 -11.173 11.712 1.00 94.12 95 ALA A CA 1
ATOM 780 C C . ALA A 1 95 ? 18.243 -10.152 11.033 1.00 94.12 95 ALA A C 1
ATOM 782 O O . ALA A 1 95 ? 19.461 -10.272 11.113 1.00 94.12 95 ALA A O 1
ATOM 783 N N . LEU A 1 96 ? 17.680 -9.094 10.442 1.00 92.06 96 LEU A N 1
ATOM 784 C CA . LEU A 1 96 ? 18.450 -8.026 9.804 1.00 92.06 96 LEU A CA 1
ATOM 785 C C . LEU A 1 96 ? 19.332 -7.239 10.784 1.00 92.06 96 LEU A C 1
ATOM 787 O O . LEU A 1 96 ? 20.338 -6.693 10.344 1.00 92.06 96 LEU A O 1
ATOM 791 N N . ARG A 1 97 ? 19.019 -7.209 12.090 1.00 90.31 97 ARG A N 1
ATOM 792 C CA . ARG A 1 97 ? 19.900 -6.594 13.105 1.00 90.31 97 ARG A CA 1
ATOM 793 C C . ARG A 1 97 ? 21.221 -7.343 13.290 1.00 90.31 97 ARG A C 1
ATOM 795 O O . ARG A 1 97 ? 22.168 -6.739 13.776 1.00 90.31 97 ARG A O 1
ATOM 802 N N . TRP A 1 98 ? 21.282 -8.621 12.914 1.00 91.94 98 TRP A N 1
ATOM 803 C CA . TRP A 1 98 ? 22.502 -9.433 12.990 1.00 91.94 98 TRP A CA 1
ATOM 804 C C . TRP A 1 98 ? 23.328 -9.382 11.702 1.00 91.94 98 TRP A C 1
ATOM 806 O O . TRP A 1 98 ? 24.485 -9.794 11.700 1.00 91.94 98 TRP A O 1
ATOM 816 N N . LEU A 1 99 ? 22.758 -8.892 10.597 1.00 88.75 99 LEU A N 1
ATOM 817 C CA . LEU A 1 99 ? 23.488 -8.773 9.340 1.00 88.75 99 LEU A CA 1
ATOM 818 C C . LEU A 1 99 ? 24.408 -7.542 9.365 1.00 88.75 99 LEU A C 1
ATOM 820 O O . LEU A 1 99 ? 24.042 -6.502 9.921 1.00 88.75 99 LEU A O 1
ATOM 824 N N . PRO A 1 100 ? 25.591 -7.617 8.727 1.00 86.94 100 PRO A N 1
ATOM 825 C CA . PRO A 1 100 ? 26.509 -6.490 8.663 1.00 86.94 100 PRO A CA 1
ATOM 826 C C . PRO A 1 100 ? 25.851 -5.285 7.982 1.00 86.94 100 PRO A C 1
ATOM 828 O O . PRO A 1 100 ? 25.116 -5.427 6.998 1.00 86.94 100 PRO A O 1
ATOM 831 N N . LYS A 1 101 ? 26.155 -4.077 8.479 1.00 83.81 101 LYS A N 1
ATOM 832 C CA . LYS A 1 101 ? 25.696 -2.826 7.863 1.00 83.81 101 LYS A CA 1
ATOM 833 C C . LYS A 1 101 ? 26.084 -2.826 6.386 1.00 83.81 101 LYS A C 1
ATOM 835 O O . LYS A 1 101 ? 27.231 -3.089 6.024 1.00 83.81 101 LYS A O 1
ATOM 840 N N . ARG A 1 102 ? 25.112 -2.519 5.529 1.00 83.56 102 ARG A N 1
ATOM 841 C CA . ARG A 1 102 ? 25.305 -2.485 4.081 1.00 83.56 102 ARG A CA 1
ATOM 842 C C . ARG A 1 102 ? 26.414 -1.484 3.731 1.00 83.56 102 ARG A C 1
ATOM 844 O O . ARG A 1 102 ? 26.254 -0.292 3.971 1.00 83.56 102 ARG A O 1
ATOM 851 N N . ARG A 1 103 ? 27.527 -1.973 3.172 1.00 85.81 103 ARG A N 1
ATOM 852 C CA . ARG A 1 103 ? 28.703 -1.150 2.821 1.00 85.81 103 ARG A CA 1
ATOM 853 C C . ARG A 1 103 ? 28.597 -0.461 1.460 1.00 85.81 103 ARG A C 1
ATOM 855 O O . ARG A 1 103 ? 29.294 0.513 1.228 1.00 85.81 103 ARG A O 1
ATOM 862 N N . GLN A 1 104 ? 27.729 -0.951 0.575 1.00 86.81 104 GLN A N 1
ATOM 863 C CA . GLN A 1 104 ? 27.540 -0.397 -0.766 1.00 86.81 104 GLN A CA 1
ATOM 864 C C . GLN A 1 104 ? 26.093 0.076 -0.977 1.00 86.81 104 GLN A C 1
ATOM 866 O O . GLN A 1 104 ? 25.151 -0.675 -0.669 1.00 86.81 104 GLN A O 1
ATOM 871 N N . PRO A 1 105 ? 25.888 1.293 -1.512 1.00 83.38 105 PRO A N 1
ATOM 872 C CA . PRO A 1 105 ? 24.559 1.793 -1.830 1.00 83.38 105 PRO A CA 1
ATOM 873 C C . PRO A 1 105 ? 23.955 0.996 -2.993 1.00 83.38 105 PRO A C 1
ATOM 875 O O . PRO A 1 105 ? 24.601 0.755 -4.007 1.00 83.38 105 PRO A O 1
ATOM 878 N N . LYS A 1 106 ? 22.684 0.593 -2.868 1.00 82.50 106 LYS A N 1
ATOM 879 C CA . LYS A 1 106 ? 21.926 0.016 -3.990 1.00 82.50 106 LYS A CA 1
ATOM 880 C C . LYS A 1 106 ? 21.216 1.137 -4.733 1.00 82.50 106 LYS A C 1
ATOM 882 O O . LYS A 1 106 ? 20.128 1.548 -4.321 1.00 82.50 106 LYS A O 1
ATOM 887 N N . LEU A 1 107 ? 21.831 1.612 -5.809 1.00 84.31 107 LEU A N 1
ATOM 888 C CA . LEU A 1 107 ? 21.310 2.712 -6.615 1.00 84.31 107 LEU A CA 1
ATOM 889 C C . LEU A 1 107 ? 20.076 2.269 -7.410 1.00 84.31 107 LEU A C 1
ATOM 891 O O . LEU A 1 107 ? 20.110 1.289 -8.151 1.00 84.31 107 LEU A O 1
ATOM 895 N N . ARG A 1 108 ? 18.962 2.991 -7.239 1.00 80.75 108 ARG A N 1
ATOM 896 C CA . ARG A 1 108 ? 17.679 2.703 -7.912 1.00 80.75 108 ARG A CA 1
ATOM 897 C C . ARG A 1 108 ? 17.700 2.981 -9.413 1.00 80.75 108 ARG A C 1
ATOM 899 O O . ARG A 1 108 ? 16.858 2.446 -10.125 1.00 80.75 108 ARG A O 1
ATOM 906 N N . THR A 1 109 ? 18.644 3.797 -9.866 1.00 81.69 109 THR A N 1
ATOM 907 C CA . THR A 1 109 ? 18.896 4.114 -11.276 1.00 81.69 109 THR A CA 1
ATOM 908 C C . THR A 1 109 ? 19.579 2.984 -12.034 1.00 81.69 109 THR A C 1
ATOM 910 O O . THR A 1 109 ? 19.410 2.881 -13.238 1.00 81.69 109 THR A O 1
ATOM 913 N N . GLN A 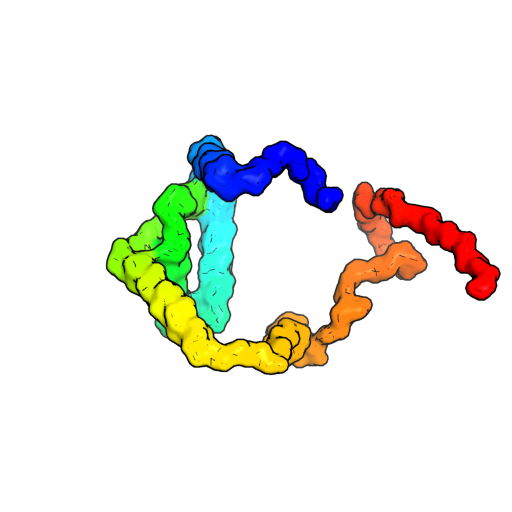1 110 ? 20.321 2.123 -11.336 1.00 80.56 110 GLN A N 1
ATOM 914 C CA . GLN A 1 110 ? 21.054 1.008 -11.943 1.00 80.56 110 GLN A CA 1
ATOM 915 C C . GLN A 1 110 ? 20.227 -0.281 -12.019 1.00 80.56 110 GLN A C 1
ATOM 917 O O . GLN A 1 110 ? 20.690 -1.286 -12.547 1.00 80.56 110 GLN A O 1
ATOM 922 N N . LEU A 1 111 ? 19.015 -0.287 -11.455 1.00 81.31 111 LEU A N 1
ATOM 923 C CA . LEU A 1 111 ? 18.113 -1.422 -11.601 1.00 81.31 111 LEU A CA 1
ATOM 924 C C . LEU A 1 111 ? 17.461 -1.376 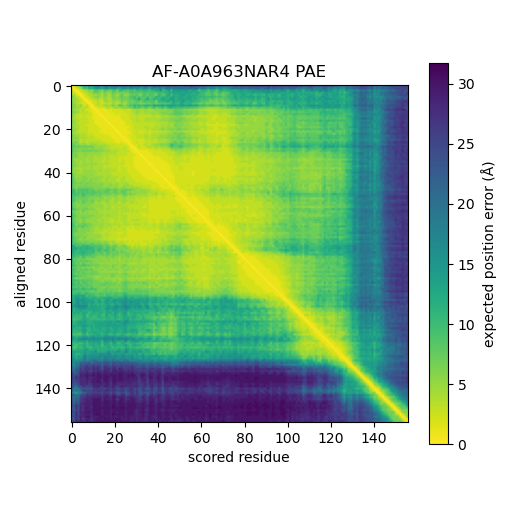-12.987 1.00 81.31 111 LEU A C 1
ATOM 926 O O . LEU A 1 111 ? 16.918 -0.327 -13.341 1.00 81.31 111 LEU A O 1
ATOM 930 N N . PRO A 1 112 ? 17.452 -2.495 -13.730 1.00 80.38 112 PRO A N 1
ATOM 931 C CA . PRO A 1 112 ? 16.748 -2.568 -14.999 1.00 80.38 112 PRO A CA 1
ATOM 932 C C . PRO A 1 112 ? 15.261 -2.285 -14.773 1.00 80.38 112 PRO A C 1
ATOM 934 O O . PRO A 1 112 ? 14.642 -2.832 -13.853 1.00 80.38 112 PRO A O 1
ATOM 937 N N . ARG A 1 113 ? 14.700 -1.400 -15.597 1.00 81.06 113 ARG A N 1
ATOM 938 C CA . ARG A 1 113 ? 13.276 -1.061 -15.596 1.00 81.06 113 ARG A CA 1
ATOM 939 C C . ARG A 1 113 ? 12.680 -1.433 -16.937 1.00 81.06 113 ARG A C 1
ATOM 941 O O . ARG A 1 113 ? 13.318 -1.237 -17.963 1.00 81.06 113 ARG A O 1
ATOM 948 N N . LEU A 1 114 ? 11.444 -1.920 -16.914 1.00 78.19 114 LEU A N 1
ATOM 949 C CA . LEU A 1 114 ? 10.735 -2.293 -18.133 1.00 78.19 114 LEU A CA 1
ATOM 950 C C . LEU A 1 114 ? 10.471 -1.075 -19.030 1.00 78.19 114 LEU A C 1
ATOM 952 O O . LEU A 1 114 ? 10.680 -1.157 -20.231 1.00 78.19 114 LEU A O 1
ATOM 956 N N . ASP A 1 115 ? 10.103 0.060 -18.430 1.00 80.75 115 ASP A N 1
ATOM 957 C CA . ASP A 1 115 ? 9.810 1.305 -19.157 1.00 80.75 115 ASP A CA 1
ATOM 958 C C . ASP A 1 115 ? 11.075 2.007 -19.687 1.00 80.75 115 ASP A C 1
ATOM 960 O O . ASP A 1 115 ? 10.998 2.875 -20.549 1.00 80.75 115 ASP A O 1
ATOM 964 N N . TYR A 1 116 ? 12.253 1.622 -19.180 1.00 85.75 116 TYR A N 1
ATOM 965 C CA . TYR A 1 116 ? 13.551 2.173 -19.573 1.00 85.75 116 TYR A CA 1
ATOM 966 C C . TYR A 1 116 ? 14.557 1.038 -19.820 1.00 85.75 116 TYR A C 1
ATOM 968 O O . TYR A 1 116 ? 15.510 0.881 -19.047 1.00 85.75 116 TYR A O 1
ATOM 976 N N . PRO A 1 117 ? 14.363 0.231 -20.884 1.00 80.94 117 PRO A N 1
ATOM 977 C CA . PRO A 1 117 ? 15.193 -0.944 -21.148 1.00 80.94 117 PRO A CA 1
ATOM 978 C C . PRO A 1 117 ? 16.646 -0.574 -21.486 1.00 80.94 117 PRO A C 1
ATOM 980 O O . PRO A 1 117 ? 17.559 -1.322 -21.153 1.00 80.94 117 PRO A O 1
ATOM 983 N N . GLY A 1 118 ? 16.870 0.604 -22.081 1.00 83.12 118 GLY A N 1
ATOM 984 C CA . GLY A 1 118 ? 18.202 1.170 -22.340 1.00 83.12 118 GLY A CA 1
ATOM 985 C C . GLY A 1 118 ? 18.791 1.976 -21.174 1.00 83.12 118 GLY A C 1
ATOM 986 O O . GLY A 1 118 ? 19.844 2.589 -21.326 1.00 83.12 118 GLY A O 1
ATOM 987 N N . GLY A 1 119 ? 18.117 2.005 -20.020 1.00 84.56 119 GLY A N 1
ATOM 988 C CA . GLY A 1 119 ? 18.441 2.908 -18.919 1.00 84.56 119 GLY A CA 1
ATOM 989 C C . GLY A 1 119 ? 17.982 4.348 -19.171 1.00 84.56 119 GLY A C 1
ATOM 990 O O . GLY A 1 119 ? 17.325 4.656 -20.163 1.00 84.56 119 GLY A O 1
ATOM 991 N N . TYR A 1 120 ? 18.291 5.232 -18.225 1.00 85.88 120 TYR A N 1
ATOM 992 C CA . TYR A 1 120 ? 18.000 6.660 -18.322 1.00 85.88 120 TYR A CA 1
ATOM 993 C C . TYR A 1 120 ? 19.016 7.465 -17.511 1.00 85.88 120 TYR A C 1
ATOM 995 O O . TYR A 1 120 ? 19.580 6.975 -16.527 1.00 85.88 120 TYR A O 1
ATOM 1003 N N . ARG A 1 121 ? 19.229 8.717 -17.913 1.00 85.00 121 ARG A N 1
ATOM 1004 C CA . ARG A 1 121 ? 19.974 9.707 -17.135 1.00 85.00 121 ARG A CA 1
ATOM 1005 C C . ARG A 1 121 ? 18.993 10.540 -16.325 1.00 85.00 121 ARG A C 1
ATOM 1007 O O . ARG A 1 121 ? 17.931 10.887 -16.831 1.00 85.00 121 ARG A O 1
ATOM 1014 N N . ILE A 1 122 ? 19.302 10.815 -15.058 1.00 85.50 122 ILE A N 1
ATOM 1015 C CA . ILE A 1 122 ? 18.387 11.592 -14.201 1.00 85.50 122 ILE A CA 1
ATOM 1016 C C . ILE A 1 122 ? 18.233 13.001 -14.780 1.00 85.50 122 ILE A C 1
ATOM 1018 O O . ILE A 1 122 ? 17.138 13.546 -14.786 1.00 85.50 122 ILE A O 1
ATOM 1022 N N . GLU A 1 123 ? 19.318 13.543 -15.327 1.00 85.38 123 GLU A N 1
ATOM 1023 C CA . GLU A 1 123 ? 19.404 14.891 -15.885 1.00 85.38 123 GLU A CA 1
ATOM 1024 C C . GLU A 1 123 ? 18.546 15.054 -17.148 1.00 85.38 123 GLU A C 1
ATOM 1026 O O . GLU A 1 123 ? 18.153 16.165 -17.480 1.00 85.38 123 GLU A O 1
ATOM 1031 N N . SER A 1 124 ? 18.234 13.954 -17.844 1.00 81.81 124 SER A N 1
ATOM 1032 C CA . SER A 1 124 ? 17.350 13.954 -19.015 1.00 81.81 124 SER A CA 1
ATOM 1033 C C . SER A 1 124 ? 15.884 13.691 -18.663 1.00 81.81 124 SER A C 1
ATOM 1035 O O . SER A 1 124 ? 15.048 13.619 -19.561 1.00 81.81 124 SER A O 1
ATOM 1037 N N . LEU A 1 125 ? 15.560 13.471 -17.384 1.00 82.38 125 LEU A N 1
ATOM 1038 C CA . LEU A 1 125 ? 14.187 13.277 -16.933 1.00 82.38 125 LEU A CA 1
ATOM 1039 C C . LEU A 1 125 ? 13.605 14.595 -16.435 1.00 82.38 125 LEU A C 1
ATOM 1041 O O . LEU A 1 125 ? 14.098 15.193 -15.483 1.00 82.38 125 LEU A O 1
ATOM 1045 N N . GLY A 1 126 ? 12.493 14.998 -17.029 1.00 79.50 126 GLY A N 1
ATOM 1046 C CA . GLY A 1 126 ? 11.755 16.181 -16.623 1.00 79.50 126 GLY A CA 1
ATOM 1047 C C . GLY A 1 126 ? 11.014 16.788 -17.805 1.00 79.50 126 GLY A C 1
ATOM 1048 O O . GLY A 1 126 ? 11.243 16.384 -18.947 1.00 79.50 126 GLY A O 1
ATOM 1049 N N . PRO A 1 127 ? 10.102 17.735 -17.551 1.00 79.94 127 PRO A N 1
ATOM 1050 C CA . PRO A 1 127 ? 9.608 18.586 -18.620 1.00 79.94 127 PRO A CA 1
ATOM 1051 C C . PRO A 1 127 ? 10.790 19.334 -19.264 1.00 79.94 127 PRO A C 1
ATOM 1053 O O . PRO A 1 127 ? 11.766 19.629 -18.563 1.00 79.94 127 PRO A O 1
ATOM 1056 N N . PRO A 1 128 ? 10.727 19.640 -20.573 1.00 76.81 128 PRO A N 1
ATOM 1057 C CA . PRO A 1 128 ? 11.740 20.470 -21.212 1.00 76.81 128 PRO A CA 1
ATOM 1058 C C . PRO A 1 128 ? 11.878 21.794 -20.456 1.00 76.81 128 PRO A C 1
ATOM 1060 O O . PRO A 1 128 ? 10.908 22.298 -19.877 1.00 76.81 128 PRO A O 1
ATOM 1063 N N . ALA A 1 129 ? 13.093 22.338 -20.432 1.00 70.50 129 ALA A N 1
ATOM 1064 C CA . ALA A 1 129 ? 13.341 23.631 -19.819 1.00 70.50 129 ALA A CA 1
ATOM 1065 C C . ALA A 1 129 ? 12.444 24.692 -20.485 1.00 70.50 129 ALA A C 1
ATOM 1067 O O . ALA A 1 129 ? 12.205 24.661 -21.694 1.00 70.50 129 ALA A O 1
ATOM 1068 N N . ALA A 1 130 ? 11.872 25.585 -19.672 1.00 65.06 130 ALA A N 1
ATOM 1069 C CA . ALA A 1 130 ? 10.846 26.534 -20.109 1.00 65.06 130 ALA A CA 1
ATOM 1070 C C . ALA A 1 130 ? 11.339 27.529 -21.182 1.00 65.06 130 ALA A C 1
ATOM 1072 O O . ALA A 1 130 ? 10.523 28.198 -21.809 1.00 65.06 130 ALA A O 1
ATOM 1073 N N . ASP A 1 131 ? 12.652 27.613 -21.392 1.00 58.44 131 ASP A N 1
ATOM 1074 C CA . ASP A 1 131 ? 13.335 28.429 -22.396 1.00 58.44 131 ASP A CA 1
ATOM 1075 C C . ASP A 1 131 ? 13.420 27.769 -23.786 1.00 58.44 131 ASP A C 1
ATOM 1077 O O . ASP A 1 131 ? 13.703 28.462 -24.755 1.00 58.44 131 ASP A O 1
ATOM 1081 N N . GLN A 1 132 ? 13.133 26.465 -23.910 1.00 53.47 132 GLN A N 1
ATOM 1082 C CA . GLN A 1 132 ? 13.162 25.718 -25.182 1.00 53.47 132 GLN A CA 1
ATOM 1083 C C . GLN A 1 132 ? 11.770 25.461 -25.783 1.00 53.47 132 GLN A C 1
ATOM 1085 O O . GLN A 1 132 ? 11.629 24.687 -26.731 1.00 53.47 132 GLN A O 1
ATOM 1090 N N . ALA A 1 133 ? 10.720 26.092 -25.252 1.00 54.19 133 ALA A N 1
ATOM 1091 C CA . ALA A 1 133 ? 9.363 25.990 -25.788 1.00 54.19 133 ALA A CA 1
ATOM 1092 C C . ALA A 1 133 ? 9.162 26.887 -27.028 1.00 54.19 133 ALA A C 1
ATOM 1094 O O . ALA A 1 133 ? 8.245 27.707 -27.068 1.00 54.19 133 ALA A O 1
ATOM 1095 N N . ASP A 1 134 ? 9.996 26.718 -28.055 1.00 49.38 134 ASP A N 1
ATOM 1096 C CA . ASP A 1 134 ? 9.769 27.330 -29.363 1.00 49.38 134 ASP A CA 1
ATOM 1097 C C . ASP A 1 134 ? 8.706 26.527 -30.134 1.00 49.38 134 ASP A C 1
ATOM 1099 O O . ASP A 1 134 ? 8.955 25.471 -30.713 1.00 49.38 134 ASP A O 1
ATOM 1103 N N . GLY A 1 135 ? 7.481 27.058 -30.145 1.00 53.47 135 GLY A N 1
ATOM 1104 C CA . GLY A 1 135 ? 6.626 26.992 -31.335 1.00 53.47 135 GLY A CA 1
ATOM 1105 C C . GLY A 1 135 ? 5.526 25.930 -31.431 1.00 53.47 135 GLY A C 1
ATOM 1106 O O . GLY A 1 135 ? 4.779 25.974 -32.405 1.00 53.47 135 GLY A O 1
ATOM 1107 N N . ALA A 1 136 ? 5.326 25.025 -30.467 1.00 47.34 136 ALA A N 1
ATOM 1108 C CA . ALA A 1 136 ? 4.216 24.062 -30.542 1.00 47.34 136 ALA A CA 1
ATOM 1109 C C . ALA A 1 136 ? 3.389 24.011 -29.250 1.00 47.34 136 ALA A C 1
ATOM 1111 O O . ALA A 1 136 ? 3.700 23.286 -28.313 1.00 47.34 136 ALA A O 1
ATOM 1112 N N . THR A 1 137 ? 2.298 24.783 -29.253 1.00 49.16 137 THR A N 1
ATOM 1113 C CA . THR A 1 137 ? 1.169 24.744 -28.307 1.00 49.16 137 THR A CA 1
ATOM 1114 C C . THR A 1 137 ? 1.575 24.755 -26.835 1.00 49.16 137 THR A C 1
ATOM 1116 O O . THR A 1 137 ? 1.638 23.729 -26.161 1.00 49.16 137 THR A O 1
ATOM 1119 N N . ALA A 1 138 ? 1.770 25.969 -26.318 1.00 48.00 138 ALA A N 1
ATOM 1120 C CA . ALA A 1 138 ? 1.860 26.249 -24.896 1.00 48.00 138 ALA A CA 1
ATOM 1121 C C . ALA A 1 138 ? 0.594 25.761 -24.164 1.00 48.00 138 ALA A C 1
ATOM 1123 O O . ALA A 1 138 ? -0.364 26.510 -23.963 1.00 48.00 138 ALA A O 1
ATOM 1124 N N . LEU A 1 139 ? 0.609 24.513 -23.694 1.00 52.53 139 LEU A N 1
ATOM 1125 C CA . LEU A 1 139 ? -0.104 24.149 -22.477 1.00 52.53 139 LEU A CA 1
ATOM 1126 C C . LEU A 1 139 ? 0.542 24.976 -21.365 1.00 52.53 139 LEU A C 1
ATOM 1128 O O . LEU A 1 139 ? 1.555 24.589 -20.789 1.00 52.53 139 LEU A O 1
ATOM 1132 N N . ARG A 1 140 ? 0.004 26.181 -21.142 1.00 46.91 140 ARG A N 1
ATOM 1133 C CA . ARG A 1 140 ? 0.392 27.074 -20.050 1.00 46.91 140 ARG A CA 1
ATOM 1134 C C . ARG A 1 140 ? 0.307 26.280 -18.752 1.00 46.91 140 ARG A C 1
ATOM 1136 O O . ARG A 1 140 ? -0.784 26.087 -18.223 1.00 46.91 140 ARG A O 1
ATOM 1143 N N . CYS A 1 141 ? 1.447 25.833 -18.236 1.00 53.00 141 CYS A N 1
ATOM 1144 C CA . CYS A 1 141 ? 1.542 25.373 -16.862 1.00 53.00 141 CYS A CA 1
ATOM 1145 C C . CYS A 1 141 ? 1.092 26.544 -15.971 1.00 53.00 141 CYS A C 1
ATOM 1147 O O . CYS A 1 141 ? 1.752 27.583 -15.973 1.00 53.00 141 CYS A O 1
ATOM 1149 N N . PRO A 1 142 ? -0.019 26.423 -15.222 1.00 56.78 142 PRO A N 1
ATOM 1150 C CA . PRO A 1 142 ? -0.570 27.532 -14.441 1.00 56.78 142 PRO A CA 1
ATOM 1151 C C . PRO A 1 142 ? 0.286 27.878 -13.211 1.00 56.78 142 PRO A C 1
ATOM 1153 O O . PRO A 1 142 ? -0.032 28.805 -12.476 1.00 56.78 142 PRO A O 1
ATOM 1156 N N . PHE A 1 143 ? 1.375 27.140 -12.981 1.00 51.78 143 PHE A N 1
ATOM 1157 C CA . PHE A 1 143 ? 2.301 27.350 -11.880 1.00 51.78 143 PHE A CA 1
ATOM 1158 C C . PHE A 1 143 ? 3.601 27.987 -12.389 1.00 51.78 143 PHE A C 1
ATOM 1160 O O . PHE A 1 143 ? 4.635 27.331 -12.513 1.00 51.78 143 PHE A O 1
ATOM 1167 N N . SER A 1 144 ? 3.554 29.282 -12.704 1.00 51.34 144 SER A N 1
ATOM 1168 C CA . SER A 1 144 ? 4.760 30.099 -12.852 1.00 51.34 144 SER A CA 1
ATOM 1169 C C . SER A 1 144 ? 5.304 30.399 -11.454 1.00 51.34 144 SER A C 1
ATOM 1171 O O . SER A 1 144 ? 4.850 31.331 -10.787 1.00 51.34 144 SER A O 1
ATOM 1173 N N . GLY A 1 145 ? 6.234 29.569 -10.980 1.00 42.47 145 GLY A N 1
ATOM 1174 C CA . GLY A 1 145 ? 6.957 29.819 -9.739 1.00 42.47 145 GLY A CA 1
ATOM 1175 C C . GLY A 1 145 ? 7.771 31.105 -9.860 1.00 42.47 145 GLY A C 1
ATOM 1176 O O . GLY A 1 145 ? 8.814 31.126 -10.504 1.00 42.47 145 GLY A O 1
ATOM 1177 N N . GLN A 1 146 ? 7.288 32.181 -9.247 1.00 48.66 146 GLN A N 1
ATOM 1178 C CA . GLN A 1 146 ? 8.084 33.374 -8.985 1.00 48.66 146 GLN A CA 1
ATOM 1179 C C . GLN A 1 146 ? 9.044 33.031 -7.844 1.00 48.66 146 GLN A C 1
ATOM 1181 O O . GLN A 1 146 ? 8.582 32.857 -6.722 1.00 48.66 146 GLN A O 1
ATOM 1186 N N . ASN A 1 147 ? 10.330 32.825 -8.143 1.00 41.81 147 ASN A N 1
ATOM 1187 C CA . ASN A 1 147 ? 11.486 32.968 -7.239 1.00 41.81 147 ASN A CA 1
ATOM 1188 C C . ASN A 1 147 ? 12.743 32.495 -7.993 1.00 41.81 147 ASN A C 1
ATOM 1190 O O . ASN A 1 147 ? 12.765 31.377 -8.489 1.00 41.81 147 ASN A O 1
ATOM 1194 N N . GLY A 1 148 ? 13.834 33.239 -8.115 1.00 37.06 148 GLY A N 1
ATOM 1195 C CA . GLY A 1 148 ? 14.181 34.549 -7.590 1.00 37.06 148 GLY A CA 1
ATOM 1196 C C . GLY A 1 148 ? 15.461 35.014 -8.286 1.00 37.06 148 GLY A C 1
ATOM 1197 O O . GLY A 1 148 ? 16.223 34.203 -8.815 1.00 37.06 148 GLY A O 1
ATOM 1198 N N . ALA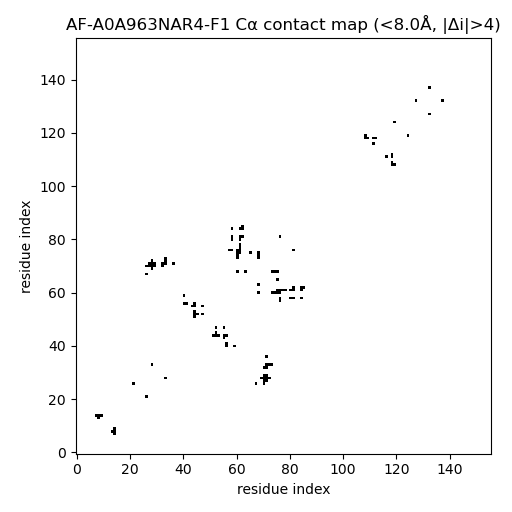 A 1 149 ? 15.659 36.328 -8.319 1.00 35.69 149 ALA A N 1
ATOM 1199 C CA . ALA A 1 149 ? 16.864 36.962 -8.824 1.00 35.69 149 ALA A CA 1
ATOM 1200 C C . ALA A 1 149 ? 18.113 36.353 -8.165 1.00 35.69 149 ALA A C 1
ATOM 1202 O O . ALA A 1 149 ? 18.295 36.435 -6.950 1.00 35.69 149 ALA A O 1
ATOM 1203 N N . ALA A 1 150 ? 18.976 35.751 -8.983 1.00 37.03 150 ALA A N 1
ATOM 1204 C CA . ALA A 1 150 ? 20.353 35.488 -8.613 1.00 37.03 150 ALA A CA 1
ATOM 1205 C C . ALA A 1 150 ? 21.055 36.845 -8.475 1.00 37.03 150 ALA A C 1
ATOM 1207 O O . ALA A 1 150 ? 21.366 37.502 -9.467 1.00 37.03 150 ALA A O 1
ATOM 1208 N N . GLY A 1 151 ? 21.246 37.288 -7.233 1.00 34.84 151 GLY A N 1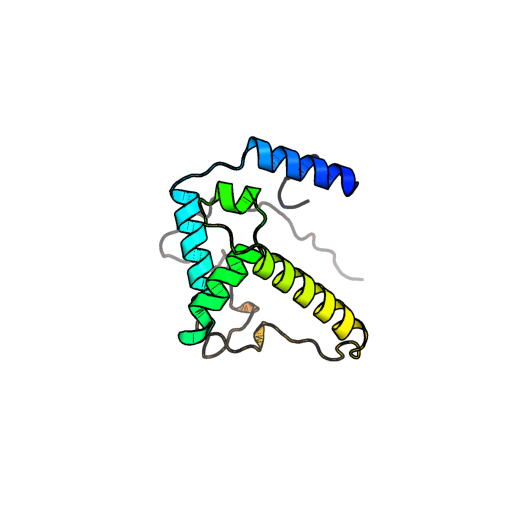
ATOM 1209 C CA . GLY A 1 151 ? 22.151 38.381 -6.920 1.00 34.84 151 GLY A CA 1
ATOM 1210 C C . GLY A 1 151 ? 23.570 37.975 -7.300 1.00 34.84 151 GLY A C 1
ATOM 1211 O O . GLY A 1 151 ? 24.121 37.018 -6.760 1.00 34.84 151 GLY A O 1
ATOM 1212 N N . SER A 1 152 ? 24.141 38.703 -8.251 1.00 38.84 152 SER A N 1
ATOM 1213 C CA . SER A 1 152 ? 25.565 38.727 -8.552 1.00 38.84 152 SER A CA 1
ATOM 1214 C C . SER A 1 152 ? 26.356 39.138 -7.306 1.00 38.84 152 SER A C 1
ATOM 1216 O O . SER A 1 152 ? 26.193 40.260 -6.824 1.00 38.84 152 SER A O 1
ATOM 1218 N N . ALA A 1 153 ? 27.228 38.263 -6.809 1.00 33.75 153 ALA A N 1
ATOM 1219 C CA . ALA A 1 153 ? 28.286 38.626 -5.873 1.00 33.75 153 ALA A CA 1
ATOM 1220 C C . ALA A 1 153 ? 29.637 38.292 -6.515 1.00 33.75 153 ALA A C 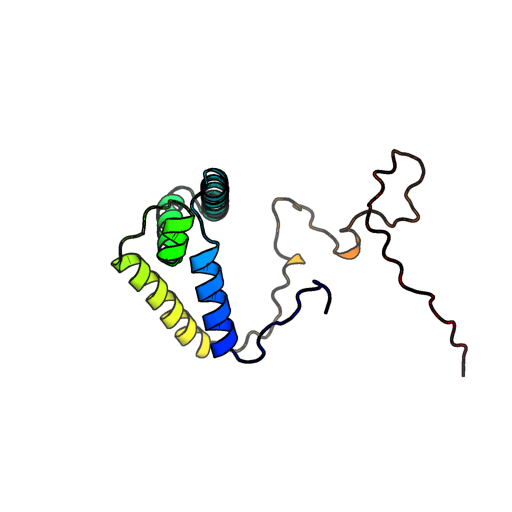1
ATOM 1222 O O . ALA A 1 153 ? 30.004 37.133 -6.692 1.00 33.75 153 ALA A O 1
ATOM 1223 N N . THR A 1 154 ? 30.295 39.369 -6.926 1.00 41.88 154 THR A N 1
ATOM 1224 C CA . THR A 1 154 ? 31.625 39.498 -7.516 1.00 41.88 154 THR A CA 1
ATOM 1225 C C . THR A 1 154 ? 32.741 39.063 -6.558 1.00 41.88 154 THR A C 1
ATOM 1227 O O . THR A 1 154 ? 32.609 39.195 -5.344 1.00 41.88 154 THR A O 1
ATOM 1230 N N . GLU A 1 155 ? 33.837 38.586 -7.154 1.00 36.50 155 GLU A N 1
ATOM 1231 C CA . GLU A 1 155 ? 35.192 38.365 -6.621 1.00 36.50 155 GLU A CA 1
ATOM 1232 C C . GLU A 1 155 ? 35.612 39.176 -5.378 1.00 36.50 155 GLU A C 1
ATOM 1234 O O . GLU A 1 155 ? 35.510 40.407 -5.356 1.00 36.50 155 GLU A O 1
ATOM 1239 N N . ARG A 1 156 ? 36.251 38.477 -4.428 1.00 34.91 156 ARG A N 1
ATOM 1240 C CA . ARG A 1 156 ? 37.645 38.712 -4.003 1.00 34.91 156 ARG A CA 1
ATOM 1241 C C . ARG A 1 156 ? 38.233 37.476 -3.332 1.00 34.91 156 ARG A C 1
ATOM 1243 O O . ARG A 1 156 ? 37.473 36.785 -2.621 1.00 34.91 156 ARG A O 1
#

Solvent-accessible surface area (backbone atoms only — not comparable to full-atom values): 10128 Å² total; per-residue (Å²): 140,87,83,81,79,73,91,74,64,88,48,68,71,56,37,51,53,52,51,54,49,50,46,68,76,64,60,58,66,43,76,66,50,27,51,53,51,52,53,52,48,50,55,62,25,65,81,43,61,78,90,50,26,67,58,46,51,45,50,54,38,30,71,49,54,70,71,57,28,56,25,33,73,47,76,77,40,61,69,69,54,26,51,48,53,54,50,52,52,54,50,47,55,54,56,54,71,74,49,77,80,81,88,69,87,84,59,77,75,77,51,90,39,88,96,33,79,89,54,78,58,74,90,76,60,70,80,78,62,85,88,71,73,79,85,77,78,84,78,73,68,89,75,76,77,87,79,76,87,82,78,86,78,79,92,132

Secondary structure (DSSP, 8-state):
--S------SSHHHHHHHHHHHHHHH----HHHHHHHHHHHHHHHHTS-GGGHHHHHHHHHHHS-HHHHHHTTPPPPPHHHHHHHHHHHHHHHHHHTTSPP--S---TTSS--SS-TT---GGG-SSPPTT---SS-----S--------------